Protein AF-A0A6P0Q5D6-F1 (afdb_monomer)

Foldseek 3Di:
DDDDDDPPPPPPPPPPPPDDPVRVVVVVVVVVVVVVVVVLVVCCCVPCVVVLVPDDPVVNVVVSVVVVVVVPD

Sequence (73 aa):
MPQKTAPKTIRTDKWRIAPTSEQKQYLLNTVQEYRRLCRFLVTVVCTHWVDLGTLSNNNLVPAVENADQSYTN

Mean predicted aligned error: 12.74 Å

Radius of gyration: 22.9 Å; Cα contacts (8 Å, |Δi|>4): 10; chains: 1; bounding box: 36×60×48 Å

Structure (mmCIF, N/CA/C/O backbone):
data_AF-A0A6P0Q5D6-F1
#
_entry.id   AF-A0A6P0Q5D6-F1
#
loop_
_atom_site.group_PDB
_atom_site.id
_atom_site.type_symbol
_atom_site.label_atom_id
_atom_site.label_alt_id
_atom_site.label_comp_id
_atom_site.label_asym_id
_atom_site.label_entity_id
_atom_site.label_seq_id
_atom_site.pdbx_PDB_ins_code
_atom_site.Cartn_x
_atom_site.Cartn_y
_atom_site.Cartn_z
_atom_site.occupancy
_atom_site.B_iso_or_equiv
_atom_site.auth_seq_id
_atom_site.auth_comp_id
_atom_site.auth_asym_id
_atom_site.auth_atom_id
_atom_site.pdbx_PDB_model_num
ATOM 1 N N . MET A 1 1 ? 14.255 -46.224 30.099 1.00 48.75 1 MET A N 1
ATOM 2 C CA . MET A 1 1 ? 12.994 -45.747 29.489 1.00 48.75 1 MET A CA 1
ATOM 3 C C . MET A 1 1 ? 13.208 -44.314 29.017 1.00 48.75 1 MET A C 1
ATOM 5 O O . MET A 1 1 ? 13.588 -43.501 29.851 1.00 48.75 1 MET A O 1
ATOM 9 N N . PRO A 1 2 ? 13.072 -43.996 27.720 1.00 49.09 2 PRO A N 1
ATOM 10 C CA . PRO A 1 2 ? 13.285 -42.635 27.236 1.00 49.09 2 PRO A CA 1
ATOM 11 C C . PRO A 1 2 ? 12.094 -41.741 27.618 1.00 49.09 2 PRO A C 1
ATOM 13 O O . PRO A 1 2 ? 10.951 -42.030 27.269 1.00 49.09 2 PRO A O 1
ATOM 16 N N . GLN A 1 3 ? 12.359 -40.667 28.365 1.00 62.34 3 GLN A N 1
ATOM 17 C CA . GLN A 1 3 ? 11.360 -39.660 28.722 1.00 62.34 3 GLN A CA 1
ATOM 18 C C . GLN A 1 3 ? 11.008 -38.825 27.485 1.00 62.34 3 GLN A C 1
ATOM 20 O O . GLN A 1 3 ? 11.858 -38.146 26.913 1.00 62.34 3 GLN A O 1
ATOM 25 N N . LYS A 1 4 ? 9.741 -38.881 27.066 1.00 58.25 4 LYS A N 1
ATOM 26 C CA . LYS A 1 4 ? 9.184 -38.054 25.991 1.00 58.25 4 LYS A CA 1
ATOM 27 C C . LYS A 1 4 ? 9.046 -36.616 26.497 1.00 58.25 4 LYS A C 1
ATOM 29 O O . LYS A 1 4 ? 8.153 -36.321 27.286 1.00 58.25 4 LYS A O 1
ATOM 34 N N . THR A 1 5 ? 9.938 -35.730 26.063 1.00 66.19 5 THR A N 1
ATOM 35 C CA . THR A 1 5 ? 9.885 -34.292 26.350 1.00 66.19 5 THR A CA 1
ATOM 36 C C . THR A 1 5 ? 8.581 -33.711 25.809 1.00 66.19 5 THR A C 1
ATOM 38 O O . THR A 1 5 ? 8.278 -33.831 24.621 1.00 66.19 5 THR A O 1
ATOM 41 N N . ALA A 1 6 ? 7.777 -33.112 26.690 1.00 67.19 6 ALA A N 1
ATOM 42 C CA . ALA A 1 6 ? 6.519 -32.485 26.308 1.00 67.19 6 ALA A CA 1
ATOM 43 C C . ALA A 1 6 ? 6.779 -31.339 25.308 1.00 67.19 6 ALA A C 1
ATOM 45 O O . ALA A 1 6 ? 7.717 -30.559 25.508 1.00 67.19 6 ALA A O 1
ATOM 46 N N . PRO A 1 7 ? 5.978 -31.209 24.235 1.00 64.25 7 PRO A N 1
ATOM 47 C CA . PRO A 1 7 ? 6.141 -30.121 23.284 1.00 64.25 7 PRO A CA 1
ATOM 48 C C . PRO A 1 7 ? 5.920 -28.784 23.999 1.00 64.25 7 PRO A C 1
ATOM 50 O O . PRO A 1 7 ? 4.894 -28.585 24.656 1.00 64.25 7 PRO A O 1
ATOM 53 N N . LYS A 1 8 ? 6.891 -27.867 23.875 1.00 67.31 8 LYS A N 1
ATOM 54 C CA . LYS A 1 8 ? 6.767 -26.471 24.315 1.00 67.31 8 LYS A CA 1
ATOM 55 C C . LYS A 1 8 ? 5.518 -25.884 23.661 1.00 67.31 8 LYS A C 1
ATOM 57 O O . LYS A 1 8 ? 5.530 -25.528 22.487 1.00 67.31 8 LYS A O 1
ATOM 62 N N . THR A 1 9 ? 4.430 -25.822 24.418 1.00 63.84 9 THR A N 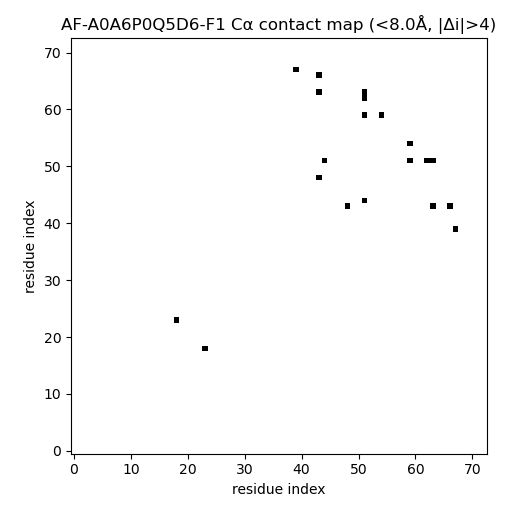1
ATOM 63 C CA . THR A 1 9 ? 3.196 -25.181 23.976 1.00 63.84 9 THR A CA 1
ATOM 64 C C . THR A 1 9 ? 3.484 -23.689 23.922 1.00 63.84 9 THR A C 1
ATOM 66 O O . THR A 1 9 ? 3.557 -23.034 24.960 1.00 63.84 9 THR A O 1
ATOM 69 N N . ILE A 1 10 ? 3.717 -23.157 22.721 1.00 66.69 10 ILE A N 1
ATOM 70 C CA . ILE A 1 10 ? 3.755 -21.713 22.500 1.00 66.69 10 ILE A CA 1
ATOM 71 C C . ILE A 1 10 ? 2.349 -21.222 22.839 1.00 66.69 10 ILE A C 1
ATOM 73 O O . ILE A 1 10 ? 1.411 -21.465 22.081 1.00 66.69 10 ILE A O 1
ATOM 77 N N . ARG A 1 11 ? 2.176 -20.585 24.003 1.00 59.59 11 ARG A N 1
ATOM 78 C CA . ARG A 1 11 ? 0.936 -19.870 24.301 1.00 59.59 11 ARG A CA 1
ATOM 79 C C . ARG A 1 11 ? 0.879 -18.685 23.352 1.00 59.59 11 ARG A C 1
ATOM 81 O O . ARG A 1 11 ? 1.463 -17.639 23.603 1.00 59.59 11 ARG A O 1
ATOM 88 N N . THR A 1 12 ? 0.211 -18.865 22.220 1.00 64.00 12 THR A N 1
ATOM 89 C CA . THR A 1 12 ? -0.305 -17.735 21.456 1.00 64.00 12 THR A CA 1
ATOM 90 C C . THR A 1 12 ? -1.483 -17.224 22.264 1.00 64.00 12 THR A C 1
ATOM 92 O O . THR A 1 12 ? -2.629 -17.615 22.036 1.00 64.00 12 THR A O 1
ATOM 95 N N . ASP A 1 13 ? -1.188 -16.432 23.295 1.00 69.12 13 ASP A N 1
ATOM 96 C CA . ASP A 1 13 ? -2.219 -15.693 23.999 1.00 69.12 13 ASP A CA 1
ATOM 97 C C . ASP A 1 13 ? -2.950 -14.896 22.921 1.00 69.12 13 ASP A C 1
ATOM 99 O O . ASP A 1 13 ? -2.379 -14.037 22.250 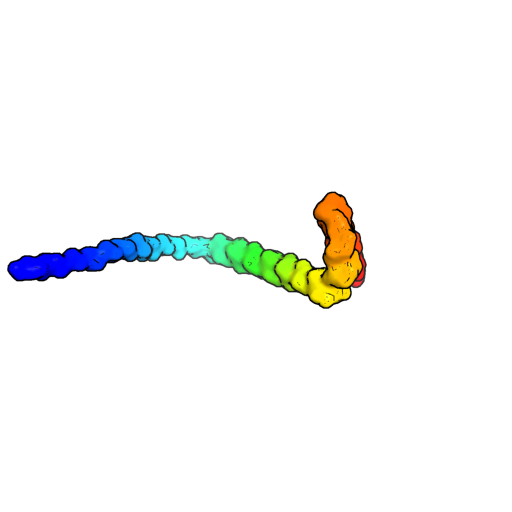1.00 69.12 13 ASP A O 1
ATOM 103 N N . LYS A 1 14 ? -4.196 -15.282 22.641 1.00 62.09 14 LYS A N 1
ATOM 104 C CA . LYS A 1 14 ? -5.030 -14.564 21.687 1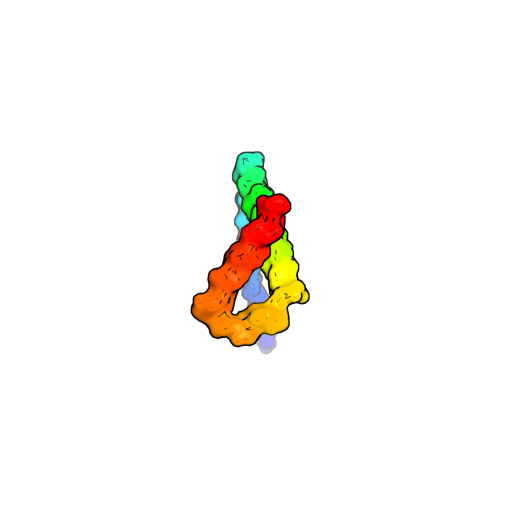.00 62.09 14 LYS A CA 1
ATOM 105 C C . LYS A 1 14 ? -5.354 -13.249 22.365 1.00 62.09 14 LYS A C 1
ATOM 107 O O . LYS A 1 14 ? -6.246 -13.209 23.211 1.00 62.09 14 LYS A O 1
ATOM 112 N N . TRP A 1 15 ? -4.594 -12.204 22.045 1.00 64.06 15 TRP A N 1
ATOM 113 C CA . TRP A 1 15 ? -4.886 -10.856 22.509 1.00 64.06 15 TRP A CA 1
ATOM 114 C C . TRP A 1 15 ? -6.319 -10.552 22.081 1.00 64.06 15 TRP A C 1
ATOM 116 O O . TRP A 1 15 ? -6.621 -10.447 20.890 1.00 64.06 15 TRP A O 1
ATOM 126 N N . ARG A 1 16 ? -7.236 -10.518 23.055 1.00 65.62 16 ARG A N 1
ATOM 127 C CA . ARG A 1 16 ? -8.630 -10.154 22.815 1.00 65.62 16 ARG A CA 1
ATOM 128 C C . ARG A 1 16 ? -8.662 -8.651 22.615 1.00 65.62 16 ARG A C 1
ATOM 130 O O . ARG A 1 16 ? -8.906 -7.893 23.545 1.00 65.62 16 ARG A O 1
ATOM 137 N N . ILE A 1 17 ? -8.367 -8.232 21.392 1.00 70.38 17 ILE A N 1
ATOM 138 C CA . ILE A 1 17 ? -8.609 -6.865 20.963 1.00 70.38 17 ILE A CA 1
ATOM 139 C C . ILE A 1 17 ? -10.133 -6.732 20.912 1.00 70.38 17 ILE A C 1
ATOM 141 O O . ILE A 1 17 ? -10.788 -7.403 20.115 1.00 70.38 17 ILE A O 1
ATOM 145 N N . ALA A 1 18 ? -10.700 -5.930 21.810 1.00 80.19 18 ALA A N 1
ATOM 146 C CA . ALA A 1 18 ? -12.107 -5.545 21.798 1.00 80.19 18 ALA A CA 1
ATOM 147 C C . ALA A 1 18 ? -12.188 -4.101 21.280 1.00 80.19 18 ALA A C 1
ATOM 149 O O . ALA A 1 18 ? -12.301 -3.176 22.085 1.00 80.19 18 ALA A O 1
ATOM 150 N N . PRO A 1 19 ? -12.023 -3.883 19.960 1.00 80.38 19 PRO A N 1
ATOM 151 C CA . PRO A 1 19 ? -11.996 -2.538 19.421 1.00 80.38 19 PRO A CA 1
ATOM 152 C C . PRO A 1 19 ? -13.385 -1.914 19.536 1.00 80.38 19 PRO A C 1
ATOM 154 O O . PRO A 1 19 ? -14.400 -2.580 19.309 1.00 80.38 19 PRO A O 1
ATOM 157 N N . THR A 1 20 ? -13.431 -0.620 19.834 1.00 90.25 20 THR A N 1
ATOM 158 C CA . THR A 1 20 ? -14.663 0.153 19.668 1.00 90.25 20 THR A CA 1
ATOM 159 C C . THR A 1 20 ? -15.063 0.171 18.189 1.00 90.25 20 THR A C 1
ATOM 161 O O . THR A 1 20 ? -14.236 -0.046 17.295 1.00 90.25 20 THR A O 1
ATOM 164 N N . SER A 1 21 ? -16.336 0.451 17.901 1.00 89.9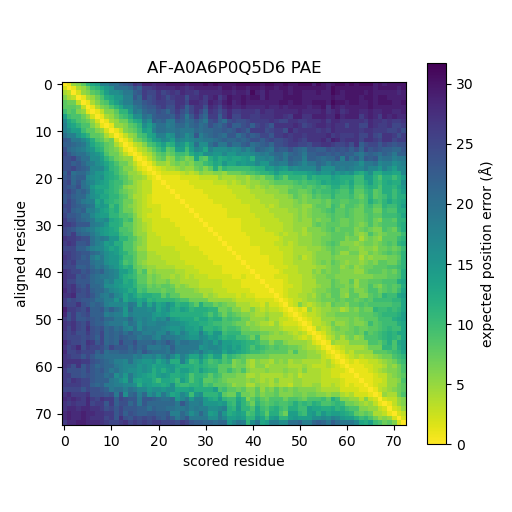4 21 SER A N 1
ATOM 165 C CA . SER A 1 21 ? -16.815 0.588 16.517 1.00 89.94 21 SER A CA 1
ATOM 166 C C . SER A 1 21 ? -15.991 1.607 15.720 1.00 89.94 21 SER A C 1
ATOM 168 O O . SER A 1 21 ? -15.699 1.387 14.548 1.00 89.94 21 SER A O 1
ATOM 170 N N . GLU A 1 22 ? -15.551 2.677 16.381 1.00 93.88 22 GLU A N 1
ATOM 171 C CA . GLU A 1 22 ? -14.703 3.720 15.808 1.00 93.88 22 GLU A CA 1
ATOM 172 C C . GLU A 1 22 ? -13.290 3.208 15.482 1.00 93.88 22 GLU A C 1
ATOM 174 O O . GLU A 1 22 ? -12.809 3.374 14.365 1.00 93.88 22 GLU A O 1
ATOM 179 N N . GLN A 1 23 ? -12.647 2.485 16.405 1.00 91.31 23 GLN A N 1
ATOM 180 C CA . GLN A 1 23 ? -11.331 1.874 16.167 1.00 91.31 23 GLN A CA 1
ATOM 181 C C . GLN A 1 23 ? -11.366 0.864 15.016 1.00 91.31 23 GLN A C 1
ATOM 183 O O . GLN A 1 23 ? -10.438 0.798 14.207 1.00 91.31 23 GLN A O 1
ATOM 188 N N . LYS A 1 24 ? -12.455 0.095 14.906 1.00 90.12 24 LYS A N 1
ATOM 189 C CA . LYS A 1 24 ? -12.675 -0.800 13.768 1.00 90.12 24 LYS A CA 1
ATOM 190 C C . LYS A 1 24 ? -12.814 -0.012 12.464 1.00 90.12 24 LYS A C 1
ATOM 192 O O . LYS A 1 24 ? -12.245 -0.429 11.458 1.00 90.12 24 LYS A O 1
ATOM 197 N N . GLN A 1 25 ? -13.524 1.115 12.478 1.00 94.50 25 GLN A N 1
ATOM 198 C CA . GLN A 1 25 ? -13.663 1.971 11.302 1.00 94.50 25 GLN A CA 1
ATOM 199 C C . GLN A 1 25 ? -12.318 2.562 10.868 1.00 94.50 25 GLN A C 1
ATOM 201 O O . GLN A 1 25 ? -11.990 2.500 9.685 1.00 94.50 25 GLN A O 1
ATOM 206 N N . TYR A 1 26 ? -11.505 3.058 11.804 1.00 94.81 26 TYR A N 1
ATOM 207 C CA . TYR A 1 26 ? -10.163 3.551 11.484 1.00 94.81 26 TYR A CA 1
ATOM 208 C C . TYR A 1 26 ? -9.290 2.462 10.871 1.00 94.81 26 TYR A C 1
ATOM 210 O O . TYR A 1 26 ? -8.653 2.696 9.849 1.00 94.81 26 TYR A O 1
ATOM 218 N N . LEU A 1 27 ? -9.310 1.250 11.432 1.00 91.56 27 LEU A N 1
ATOM 219 C CA . LEU A 1 27 ? -8.565 0.128 10.868 1.00 91.56 27 LEU A CA 1
ATOM 220 C C . LEU A 1 27 ? -9.010 -0.187 9.433 1.00 91.56 27 LEU A C 1
ATOM 222 O O . LEU A 1 27 ? -8.168 -0.402 8.563 1.00 91.56 27 LEU A O 1
ATOM 226 N N . LEU A 1 28 ? -10.320 -0.203 9.176 1.00 94.44 28 LEU A N 1
ATOM 227 C CA . LEU A 1 28 ? -10.856 -0.451 7.837 1.00 94.44 28 LEU A CA 1
ATOM 228 C C . LEU A 1 28 ? -10.428 0.632 6.844 1.00 94.44 28 LEU A C 1
ATOM 230 O O . LEU A 1 28 ? -9.984 0.290 5.749 1.00 94.44 28 LEU A O 1
ATOM 234 N N . ASN A 1 29 ? -10.491 1.904 7.242 1.00 95.88 29 ASN A N 1
ATOM 235 C CA . ASN A 1 29 ? -10.042 3.023 6.416 1.00 95.88 29 ASN A CA 1
ATOM 236 C C . ASN A 1 29 ? -8.545 2.900 6.098 1.00 95.88 29 ASN A C 1
ATOM 238 O O . ASN A 1 29 ? -8.156 2.966 4.936 1.00 95.88 29 ASN A O 1
ATOM 242 N N . THR A 1 30 ? -7.710 2.621 7.101 1.00 95.25 30 THR A N 1
ATOM 243 C CA . THR A 1 30 ? -6.267 2.420 6.906 1.00 95.25 30 THR A CA 1
ATOM 244 C C . THR A 1 30 ? -5.981 1.269 5.945 1.00 95.25 30 THR A C 1
ATOM 246 O O . THR A 1 30 ? -5.168 1.404 5.034 1.00 95.25 30 THR A O 1
ATOM 249 N N . VAL A 1 31 ? -6.672 0.135 6.102 1.00 95.88 31 VAL A N 1
ATOM 250 C CA . VAL A 1 31 ? -6.519 -1.017 5.199 1.00 95.88 31 VAL A CA 1
ATOM 251 C C . VAL A 1 31 ? -6.970 -0.669 3.780 1.00 95.88 31 VAL A C 1
ATOM 253 O O . VAL A 1 31 ? -6.362 -1.130 2.813 1.00 95.88 31 VAL A O 1
ATOM 256 N N . GLN A 1 32 ? -8.026 0.129 3.634 1.00 95.00 32 GLN A N 1
ATOM 257 C CA . GLN A 1 32 ? -8.526 0.567 2.337 1.00 95.00 32 GLN A CA 1
ATOM 258 C C . GLN A 1 32 ? -7.525 1.477 1.620 1.00 95.00 32 GLN A C 1
ATOM 260 O O . GLN A 1 32 ? -7.217 1.211 0.456 1.00 95.00 32 GLN A O 1
ATOM 265 N N . GLU A 1 33 ? -6.984 2.484 2.304 1.00 93.75 33 GLU A N 1
ATOM 266 C CA . GLU A 1 33 ? -5.987 3.393 1.730 1.00 93.75 33 GLU A CA 1
ATOM 267 C C . GLU A 1 33 ? -4.678 2.668 1.413 1.00 93.75 33 GLU A C 1
ATOM 269 O O . GLU A 1 33 ? -4.162 2.781 0.302 1.00 93.75 33 GLU A O 1
ATOM 274 N N . TYR A 1 34 ? -4.205 1.799 2.310 1.00 93.94 34 TYR A N 1
ATOM 275 C CA . TYR A 1 34 ? -3.032 0.966 2.043 1.00 93.94 34 TYR A CA 1
ATOM 276 C C . TYR A 1 34 ? -3.225 0.090 0.796 1.00 93.94 34 TYR A C 1
ATOM 278 O O . TYR A 1 34 ? -2.362 0.018 -0.076 1.00 93.94 34 TYR A O 1
ATOM 286 N N . ARG A 1 35 ? -4.400 -0.536 0.647 1.00 93.94 35 ARG A N 1
ATOM 287 C CA . ARG A 1 35 ? -4.730 -1.338 -0.542 1.00 93.94 35 ARG A CA 1
ATOM 288 C C . ARG A 1 35 ? -4.841 -0.517 -1.822 1.00 93.94 35 ARG A C 1
ATOM 290 O O . ARG A 1 35 ? -4.653 -1.083 -2.900 1.00 93.94 35 ARG A O 1
ATOM 297 N N . ARG A 1 36 ? -5.234 0.755 -1.744 1.00 91.75 36 ARG A N 1
ATOM 298 C CA . ARG A 1 36 ? -5.243 1.666 -2.899 1.00 91.75 36 ARG A CA 1
ATOM 299 C C . ARG A 1 36 ? -3.814 1.995 -3.312 1.00 91.75 36 ARG A C 1
ATOM 301 O O . ARG A 1 36 ? -3.474 1.756 -4.466 1.00 91.75 36 ARG A O 1
ATOM 308 N N . LEU A 1 37 ? -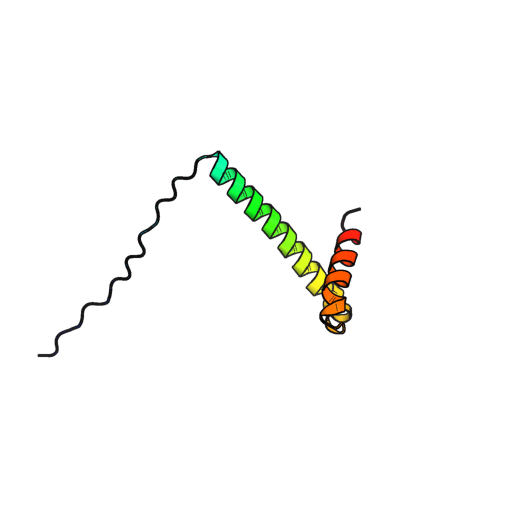2.972 2.380 -2.354 1.00 89.56 37 LEU A N 1
ATOM 309 C CA . LEU A 1 37 ? -1.554 2.651 -2.579 1.00 89.56 37 LEU A CA 1
ATOM 310 C C . LEU A 1 37 ? -0.828 1.445 -3.191 1.00 89.56 37 LEU A C 1
ATOM 312 O O . LEU A 1 37 ? -0.161 1.574 -4.211 1.00 89.56 37 LEU A O 1
ATOM 316 N N . CYS A 1 38 ? -1.003 0.244 -2.629 1.00 91.50 38 CYS A N 1
ATOM 317 C CA . CYS A 1 38 ? -0.372 -0.957 -3.179 1.00 91.50 38 CYS A CA 1
ATOM 318 C C . CYS A 1 38 ? -0.833 -1.261 -4.606 1.00 91.50 38 CYS A C 1
ATOM 320 O O . CYS A 1 38 ? -0.021 -1.673 -5.426 1.00 91.50 38 CYS A O 1
ATOM 322 N N . ARG A 1 39 ? -2.122 -1.072 -4.918 1.00 89.56 39 ARG A N 1
ATOM 323 C CA . ARG A 1 39 ? -2.628 -1.281 -6.282 1.00 89.56 39 ARG A CA 1
ATOM 324 C C . ARG A 1 39 ? -2.002 -0.302 -7.261 1.00 89.56 39 ARG A C 1
ATOM 326 O O . ARG A 1 39 ? -1.593 -0.725 -8.333 1.00 89.56 39 ARG A O 1
ATOM 333 N N . PHE A 1 40 ? -1.889 0.961 -6.868 1.00 86.06 40 PHE A N 1
ATOM 334 C CA . PHE A 1 40 ? -1.220 1.973 -7.669 1.00 86.06 40 PHE A CA 1
ATOM 335 C C . PHE A 1 40 ? 0.251 1.606 -7.934 1.00 86.06 40 PHE A C 1
ATOM 337 O O . PHE A 1 40 ? 0.667 1.526 -9.088 1.00 86.06 40 PHE A O 1
ATOM 344 N N . LEU A 1 41 ? 1.006 1.261 -6.886 1.00 85.75 41 LEU A N 1
ATOM 345 C CA . LEU A 1 41 ? 2.409 0.852 -7.013 1.00 85.75 41 LEU A CA 1
ATOM 346 C C . LEU A 1 41 ? 2.584 -0.377 -7.911 1.00 85.75 41 LEU A C 1
ATOM 348 O O . LEU A 1 41 ? 3.494 -0.414 -8.733 1.00 85.75 41 LEU A O 1
ATOM 352 N N . VAL A 1 42 ? 1.706 -1.377 -7.781 1.00 89.06 42 VAL A N 1
ATOM 353 C CA . VAL A 1 42 ? 1.728 -2.564 -8.647 1.00 89.06 42 VAL A CA 1
ATOM 354 C C . VAL A 1 42 ? 1.479 -2.179 -10.101 1.00 89.06 42 VAL A C 1
ATOM 356 O O . VAL A 1 42 ? 2.180 -2.688 -10.968 1.00 89.06 42 VAL A O 1
ATOM 359 N N . THR A 1 43 ? 0.543 -1.266 -10.379 1.00 85.44 43 THR A N 1
ATOM 360 C CA . THR A 1 43 ? 0.325 -0.752 -11.737 1.00 85.44 43 THR A CA 1
ATOM 361 C C . THR A 1 43 ? 1.589 -0.095 -12.276 1.00 85.44 43 THR A C 1
ATOM 363 O O . THR A 1 43 ? 2.054 -0.511 -13.328 1.00 85.44 43 THR A O 1
ATOM 366 N N . VAL A 1 44 ? 2.188 0.847 -11.537 1.00 84.56 44 VAL A N 1
ATOM 367 C CA . VAL A 1 44 ? 3.407 1.559 -11.961 1.00 84.56 44 VAL A CA 1
ATOM 368 C C . VAL A 1 44 ? 4.551 0.597 -12.254 1.00 84.56 44 VAL A C 1
ATOM 370 O O . VAL A 1 44 ? 5.211 0.717 -13.284 1.00 84.56 44 VAL A O 1
ATOM 373 N N . VAL A 1 45 ? 4.768 -0.388 -11.382 1.00 83.12 45 VAL A N 1
ATOM 374 C CA . VAL A 1 45 ? 5.766 -1.431 -11.621 1.00 83.12 45 VAL A CA 1
ATOM 375 C C . VAL A 1 45 ? 5.388 -2.212 -12.880 1.00 83.12 45 VAL A C 1
ATOM 377 O O . VAL A 1 45 ? 6.168 -2.260 -13.816 1.00 83.12 45 VAL A O 1
ATOM 380 N N . CYS A 1 46 ? 4.188 -2.773 -12.985 1.00 82.19 46 CYS A N 1
ATOM 381 C CA . CYS A 1 46 ? 3.830 -3.614 -14.128 1.00 82.19 46 CYS A CA 1
ATOM 382 C C . CYS A 1 46 ? 3.811 -2.884 -15.485 1.00 82.19 46 CYS A C 1
ATOM 384 O O . CYS A 1 46 ? 4.082 -3.529 -16.496 1.00 82.19 46 CYS A O 1
ATOM 386 N N . THR A 1 47 ? 3.506 -1.583 -15.538 1.00 81.38 47 THR A N 1
ATOM 387 C CA . THR A 1 47 ? 3.439 -0.818 -16.797 1.00 81.38 47 THR A CA 1
ATOM 388 C C . THR A 1 47 ? 4.743 -0.112 -17.147 1.00 81.38 47 THR A C 1
ATOM 390 O O . THR A 1 47 ? 5.086 -0.042 -18.324 1.00 81.38 47 THR A O 1
ATOM 393 N N . HIS A 1 48 ? 5.481 0.388 -16.154 1.00 80.12 48 HIS A N 1
ATOM 394 C CA . HIS A 1 48 ? 6.654 1.241 -16.366 1.00 80.12 48 HIS A CA 1
ATOM 395 C C . HIS A 1 48 ? 7.970 0.595 -15.912 1.00 80.12 48 HIS A C 1
ATOM 397 O O . HIS A 1 48 ? 9.000 1.264 -15.924 1.00 80.12 48 HIS A O 1
ATOM 403 N N . TRP A 1 49 ? 7.998 -0.698 -15.545 1.00 80.31 49 TRP A N 1
ATOM 404 C CA . TRP A 1 49 ? 9.235 -1.365 -15.095 1.00 80.31 49 TRP A CA 1
ATOM 405 C C . TRP A 1 49 ? 10.385 -1.280 -16.099 1.00 80.31 49 TRP A C 1
ATOM 407 O O . TRP A 1 49 ? 11.536 -1.199 -15.686 1.00 80.31 49 TRP A O 1
ATOM 417 N N . VAL A 1 50 ? 10.103 -1.302 -17.404 1.00 79.38 50 VAL A N 1
ATOM 418 C CA . VAL A 1 50 ? 11.148 -1.212 -18.439 1.00 79.38 50 VAL A CA 1
ATOM 419 C C . VAL A 1 50 ? 11.877 0.132 -18.365 1.00 79.38 50 VAL A C 1
ATOM 421 O O . VAL A 1 50 ? 13.101 0.166 -18.471 1.00 79.38 50 VAL A O 1
ATOM 424 N N . ASP A 1 51 ? 11.146 1.213 -18.096 1.00 78.56 51 ASP A N 1
ATOM 425 C CA . ASP A 1 51 ? 11.706 2.557 -17.963 1.00 78.56 51 ASP A CA 1
ATOM 426 C C . ASP A 1 51 ? 12.323 2.757 -16.568 1.00 78.56 51 ASP A C 1
ATOM 428 O O . ASP A 1 51 ? 13.449 3.234 -16.436 1.00 78.56 51 ASP A O 1
ATOM 432 N N . LEU A 1 52 ? 11.628 2.315 -15.514 1.00 79.06 52 LEU A N 1
ATOM 433 C CA . LEU A 1 52 ? 12.036 2.489 -14.115 1.00 79.06 52 LEU A CA 1
ATOM 434 C C . LEU A 1 52 ? 13.210 1.596 -13.702 1.00 79.06 52 LEU A C 1
ATOM 436 O O . LEU A 1 52 ? 14.070 2.025 -12.938 1.00 79.06 52 LEU A O 1
ATOM 440 N N . GLY A 1 53 ? 13.272 0.363 -14.202 1.00 77.00 53 GLY A N 1
ATOM 441 C CA . GLY A 1 53 ? 14.297 -0.621 -13.846 1.00 77.00 53 GLY A CA 1
ATOM 442 C C . GLY A 1 53 ? 15.697 -0.268 -14.354 1.00 77.00 53 GLY A C 1
ATOM 443 O O . GLY A 1 53 ? 16.676 -0.866 -13.912 1.00 77.00 53 GLY A O 1
ATOM 444 N N . THR A 1 54 ? 15.804 0.707 -15.261 1.00 82.38 54 THR A N 1
ATOM 445 C CA . THR A 1 54 ? 17.087 1.235 -15.754 1.00 82.38 54 THR A CA 1
ATOM 446 C C . THR A 1 54 ? 17.587 2.439 -14.953 1.00 82.38 54 THR A C 1
ATOM 448 O O . THR A 1 54 ? 18.746 2.837 -15.098 1.00 82.38 54 THR A O 1
ATOM 451 N N . LEU A 1 55 ? 16.747 3.011 -14.083 1.00 81.38 55 LEU A N 1
ATOM 452 C CA . LEU A 1 55 ? 17.093 4.162 -13.258 1.00 81.38 55 LEU A CA 1
ATOM 453 C C . LEU A 1 55 ? 17.859 3.734 -12.002 1.00 81.38 55 LEU A C 1
ATOM 455 O O . LEU A 1 55 ? 17.602 2.696 -11.396 1.00 81.38 55 LEU A O 1
ATOM 459 N N . SER A 1 56 ? 18.801 4.574 -11.571 1.00 77.62 56 SER A N 1
ATOM 460 C CA . SER A 1 56 ? 19.460 4.403 -10.277 1.00 77.62 56 SER A CA 1
ATOM 461 C C . SER A 1 56 ? 18.506 4.761 -9.131 1.00 77.62 56 SER A C 1
ATOM 463 O O . SER A 1 56 ? 17.602 5.580 -9.299 1.00 77.62 56 SER A O 1
ATOM 465 N N . ASN A 1 57 ? 18.736 4.198 -7.938 1.00 74.19 57 ASN A N 1
ATOM 466 C CA . ASN A 1 57 ? 17.877 4.406 -6.759 1.00 74.19 57 ASN A CA 1
ATOM 467 C C . ASN A 1 57 ? 17.581 5.885 -6.443 1.00 74.19 57 ASN A C 1
ATOM 469 O O . ASN A 1 57 ? 16.498 6.192 -5.956 1.00 74.19 57 ASN A O 1
ATOM 473 N N . ASN A 1 58 ? 18.506 6.799 -6.754 1.00 79.19 58 ASN A N 1
ATOM 474 C CA . ASN A 1 58 ? 18.335 8.237 -6.516 1.00 79.19 58 ASN A CA 1
ATOM 475 C C . ASN A 1 58 ? 17.276 8.883 -7.430 1.00 79.19 58 ASN A C 1
ATOM 477 O O . ASN A 1 58 ? 16.697 9.898 -7.061 1.00 79.19 58 ASN A O 1
ATOM 481 N N . ASN A 1 59 ? 17.014 8.296 -8.602 1.00 77.75 59 ASN A N 1
ATOM 482 C CA . ASN A 1 59 ? 16.076 8.816 -9.602 1.00 77.75 59 ASN A CA 1
ATOM 483 C C . ASN A 1 59 ? 14.765 8.016 -9.661 1.00 77.75 59 ASN A C 1
ATOM 485 O O . ASN A 1 59 ? 13.822 8.423 -10.332 1.00 77.75 59 ASN A O 1
ATOM 489 N N . LEU A 1 60 ? 14.701 6.881 -8.962 1.00 79.31 60 LEU A N 1
ATOM 490 C CA . LEU A 1 60 ? 13.583 5.944 -9.034 1.00 79.31 60 LEU A CA 1
ATOM 491 C C . LEU A 1 60 ? 12.367 6.450 -8.243 1.00 79.31 60 LEU A C 1
ATOM 493 O O . LEU A 1 60 ? 11.254 6.435 -8.757 1.00 79.31 60 LEU A O 1
ATOM 497 N N . VAL A 1 61 ? 12.586 6.975 -7.032 1.00 78.38 61 VAL A N 1
ATOM 498 C CA . VAL A 1 61 ? 11.532 7.587 -6.199 1.00 78.38 61 VAL A CA 1
ATOM 499 C C . VAL A 1 61 ? 10.849 8.769 -6.907 1.00 78.38 61 VAL A C 1
ATOM 501 O O . VAL A 1 61 ? 9.635 8.701 -7.090 1.00 78.38 61 VAL A O 1
ATOM 504 N N . PRO A 1 62 ? 11.576 9.794 -7.400 1.00 79.94 62 PRO A N 1
ATOM 505 C CA . PRO A 1 62 ? 10.930 10.910 -8.092 1.00 79.94 62 PRO A CA 1
ATOM 506 C C . PRO A 1 62 ? 10.262 10.491 -9.412 1.00 79.94 62 PRO A C 1
ATOM 508 O O . PRO A 1 62 ? 9.256 11.078 -9.802 1.00 79.94 62 PRO A O 1
ATOM 511 N N . ALA A 1 63 ? 10.767 9.470 -10.112 1.00 79.12 63 ALA A N 1
ATOM 512 C CA . ALA A 1 63 ? 10.113 8.961 -11.320 1.00 79.12 63 ALA A CA 1
ATOM 513 C C . ALA A 1 63 ? 8.757 8.297 -11.016 1.00 79.12 63 ALA A C 1
ATOM 515 O O . ALA A 1 63 ? 7.797 8.498 -11.759 1.00 79.12 63 ALA A O 1
ATOM 516 N N . VAL A 1 64 ? 8.659 7.552 -9.910 1.00 79.25 64 VAL A N 1
ATOM 517 C CA . VAL A 1 64 ? 7.400 6.941 -9.454 1.00 79.25 64 VAL A CA 1
ATOM 518 C C . VAL A 1 64 ? 6.398 8.000 -8.980 1.00 79.25 64 VAL A C 1
ATOM 520 O O . VAL A 1 64 ? 5.222 7.894 -9.310 1.00 79.25 64 VAL A O 1
ATOM 523 N N . GLU A 1 65 ? 6.844 9.041 -8.270 1.00 79.50 65 GLU A N 1
ATOM 524 C CA . GLU A 1 65 ? 5.972 10.139 -7.809 1.00 79.50 65 GLU A CA 1
ATOM 525 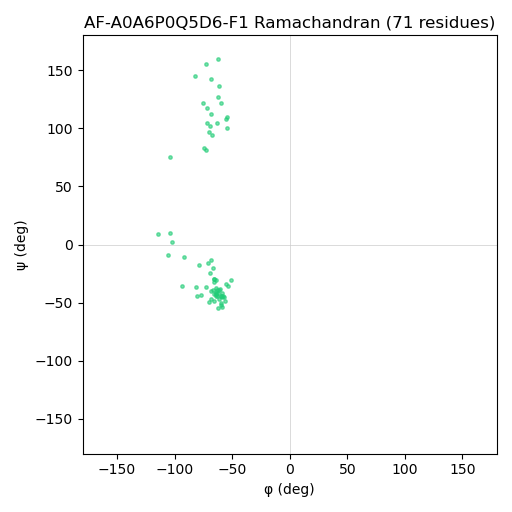C C . GLU A 1 65 ? 5.369 10.941 -8.975 1.00 79.50 65 GLU A C 1
ATOM 527 O O . GLU A 1 65 ? 4.172 11.224 -8.987 1.00 79.50 65 GLU A O 1
ATOM 532 N N . ASN A 1 66 ? 6.163 11.245 -10.007 1.00 78.44 66 ASN A N 1
ATOM 533 C CA . ASN A 1 66 ? 5.657 11.909 -11.215 1.00 78.44 66 ASN A CA 1
ATOM 534 C C . ASN A 1 66 ? 4.669 11.025 -11.995 1.00 78.44 66 ASN A C 1
ATOM 536 O O . ASN A 1 66 ? 3.732 11.532 -12.613 1.00 78.44 66 ASN A O 1
ATOM 540 N N . ALA A 1 67 ? 4.862 9.702 -11.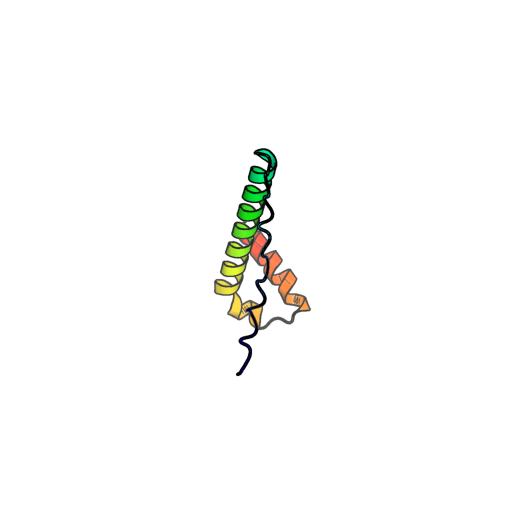964 1.00 71.00 67 ALA A N 1
ATOM 541 C CA . ALA A 1 67 ? 3.931 8.752 -12.559 1.00 71.00 67 ALA A CA 1
ATOM 542 C C . ALA A 1 67 ? 2.611 8.635 -11.776 1.00 71.00 67 ALA A C 1
ATOM 544 O O . ALA A 1 67 ? 1.654 8.116 -12.330 1.00 71.00 67 ALA A O 1
ATOM 545 N N . ASP A 1 68 ? 2.530 9.105 -10.527 1.00 65.81 68 ASP A N 1
ATOM 546 C CA . ASP A 1 68 ? 1.296 9.136 -9.718 1.00 65.81 68 ASP A CA 1
ATOM 547 C C . ASP A 1 68 ? 0.407 10.342 -10.051 1.00 65.81 68 ASP A C 1
A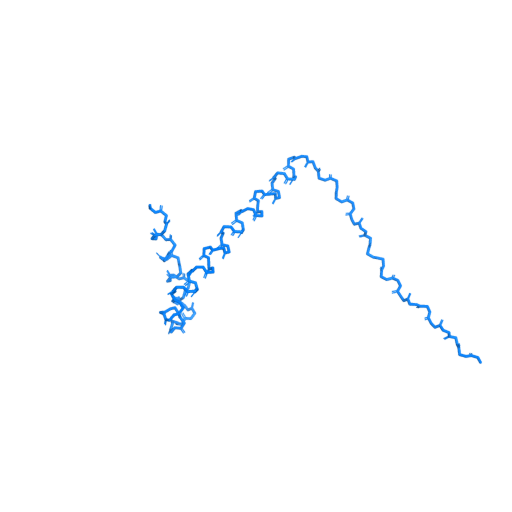TOM 549 O O . ASP A 1 68 ? -0.818 10.241 -10.165 1.00 65.81 68 ASP A O 1
ATOM 553 N N . GLN A 1 69 ? 1.026 11.485 -10.348 1.00 60.38 69 GLN A N 1
ATOM 554 C CA . GLN A 1 69 ? 0.317 12.710 -10.734 1.00 60.38 69 GLN A CA 1
ATOM 555 C C . GLN A 1 69 ? -0.418 12.621 -12.080 1.00 60.38 69 GLN A C 1
ATOM 557 O O . GLN A 1 69 ? -1.356 13.381 -12.324 1.00 60.38 69 GLN A O 1
ATOM 562 N N . SER A 1 70 ? -0.046 11.685 -12.955 1.00 59.94 70 SER A N 1
ATOM 563 C CA . SER A 1 70 ? -0.728 11.473 -14.237 1.00 59.94 70 SER A CA 1
ATOM 564 C C . SER A 1 70 ? -2.038 10.680 -14.120 1.00 59.94 70 SER A C 1
ATOM 566 O O . SER A 1 70 ? -2.864 10.775 -15.025 1.00 59.94 70 SER A O 1
ATOM 568 N N . TYR A 1 71 ? -2.274 9.956 -13.016 1.00 56.66 71 TYR A N 1
ATOM 569 C CA . TYR A 1 71 ? -3.509 9.183 -12.781 1.00 56.66 71 TYR A CA 1
ATOM 570 C C . TYR A 1 71 ? -4.498 9.865 -11.817 1.00 56.66 71 TYR A C 1
ATOM 572 O O . TYR A 1 71 ? -5.549 9.297 -11.516 1.00 56.66 71 TYR A O 1
ATOM 580 N N . THR A 1 72 ? -4.178 11.068 -11.329 1.00 55.59 72 THR A N 1
ATOM 581 C CA . THR A 1 72 ? -5.006 11.856 -10.396 1.00 55.59 72 THR A CA 1
ATOM 582 C C . THR A 1 72 ? -5.752 13.042 -11.039 1.00 55.59 72 THR A C 1
ATOM 584 O O . THR A 1 72 ? -6.354 13.827 -10.306 1.00 55.59 72 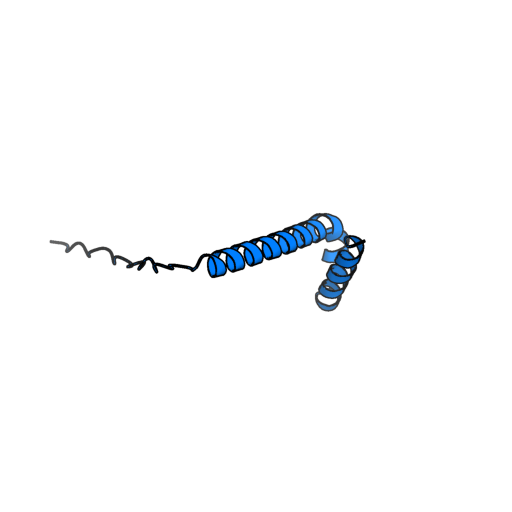THR A O 1
ATOM 587 N N . ASN A 1 73 ? -5.774 13.152 -12.379 1.00 42.84 73 ASN A N 1
ATOM 588 C CA . ASN A 1 73 ? -6.629 14.095 -13.131 1.00 42.84 73 ASN A CA 1
ATOM 589 C C . ASN A 1 73 ? -7.884 13.429 -13.705 1.00 42.84 73 ASN A C 1
ATOM 591 O O . ASN A 1 73 ? -7.762 12.297 -14.226 1.00 42.84 73 ASN A O 1
#

Secondary structure (DSSP, 8-state):
----PPP-------------HHHHHHHHHHHHHHHHHHHHHHHHHHHHHHHHTTS-HHHHHHHHHHHHHTS--

pLDDT: mean 77.76, std 13.08, range [42.84, 95.88]

Solvent-accessible surface area (backbone atoms only — not comparable to full-atom values): 4682 Å² total; per-residue (Å²): 134,88,81,81,78,76,79,84,75,77,78,74,74,75,78,81,79,80,69,52,76,64,57,48,48,52,51,51,51,52,53,49,52,53,54,50,53,52,51,52,52,51,47,51,44,76,73,40,37,81,68,50,71,73,47,54,78,88,54,36,59,62,53,53,54,59,62,51,63,71,75,75,115